Protein AF-A0A550JD69-F1 (afdb_monomer_lite)

Secondary structure (DSSP, 8-state):
-B-TTT-PBPPTT--PPP-S-STTS--EEE-TTT--EEEPPPHHHHHHHHHHHHHTTS--S----

pLDDT: mean 77.58, std 15.71, range [46.5, 96.81]

Organism: NCBI:txid38815

Structure (mmCIF, N/CA/C/O backbone):
data_AF-A0A550JD69-F1
#
_entry.id   AF-A0A550JD69-F1
#
loop_
_atom_site.group_PDB
_atom_site.id
_atom_site.type_symbol
_atom_site.label_atom_id
_atom_site.label_alt_id
_atom_site.label_comp_id
_atom_site.label_asym_id
_atom_site.label_entity_id
_atom_site.label_seq_id
_atom_site.pdbx_PDB_ins_code
_atom_site.Cartn_x
_atom_site.Cartn_y
_atom_site.Cartn_z
_atom_site.occupancy
_atom_site.B_iso_or_equiv
_atom_site.auth_seq_id
_atom_site.auth_comp_id
_atom_site.auth_asym_id
_atom_site.auth_atom_id
_atom_site.pdbx_PDB_model_num
ATOM 1 N N . MET A 1 1 ? -6.775 1.064 4.473 1.00 86.62 1 MET A N 1
ATOM 2 C CA . MET A 1 1 ? -5.895 2.004 5.211 1.00 86.62 1 MET A CA 1
ATOM 3 C C . MET A 1 1 ? -6.234 3.429 4.813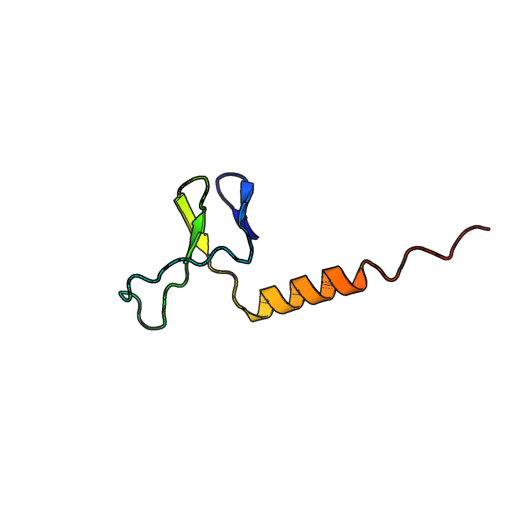 1.00 86.62 1 MET A C 1
ATOM 5 O O . MET A 1 1 ? -6.454 3.663 3.635 1.00 86.62 1 MET A O 1
ATOM 9 N N . LYS A 1 2 ? -6.204 4.404 5.723 1.00 91.62 2 LYS A N 1
ATOM 10 C CA . LYS A 1 2 ? -6.481 5.805 5.366 1.00 91.62 2 LYS A CA 1
ATOM 11 C C . LYS A 1 2 ? -5.321 6.443 4.591 1.00 91.62 2 LYS A C 1
ATOM 13 O O . LYS A 1 2 ? -4.164 6.308 4.984 1.00 91.62 2 LYS A O 1
ATOM 18 N N . CYS A 1 3 ? -5.624 7.156 3.505 1.00 94.12 3 CYS A N 1
ATOM 19 C CA . CYS A 1 3 ? -4.635 7.933 2.762 1.00 94.12 3 CYS A CA 1
ATOM 20 C C . CYS A 1 3 ? -4.160 9.134 3.592 1.00 94.12 3 CYS A C 1
ATOM 22 O O . CYS A 1 3 ? -4.979 9.949 4.017 1.00 94.12 3 CYS A O 1
ATOM 24 N N . GLY A 1 4 ? -2.843 9.287 3.756 1.00 93.75 4 GLY A N 1
ATOM 25 C CA . GLY A 1 4 ? -2.244 10.393 4.516 1.00 93.75 4 GLY A CA 1
ATOM 26 C C . GLY A 1 4 ? -2.377 11.769 3.854 1.00 93.75 4 GLY A C 1
ATOM 27 O O . GLY A 1 4 ? -2.153 12.777 4.511 1.00 93.75 4 GLY A O 1
ATOM 28 N N . PHE A 1 5 ? -2.758 11.814 2.573 1.00 96.56 5 PHE A N 1
ATOM 29 C CA . PHE A 1 5 ? -2.926 13.056 1.818 1.00 96.56 5 PHE A CA 1
ATOM 30 C C . PHE A 1 5 ? -4.396 13.473 1.692 1.00 96.56 5 PHE A C 1
ATOM 32 O O . PHE A 1 5 ? -4.799 14.498 2.225 1.00 96.56 5 PHE A O 1
ATOM 39 N N . CYS A 1 6 ? -5.224 12.670 1.013 1.00 96.81 6 CYS A N 1
ATOM 40 C CA . CYS A 1 6 ? -6.631 13.029 0.777 1.00 96.81 6 CYS A CA 1
ATOM 41 C C . CYS A 1 6 ? -7.592 12.559 1.880 1.00 96.81 6 CYS A C 1
ATOM 43 O O . CYS A 1 6 ? -8.787 12.833 1.805 1.00 96.81 6 CYS A O 1
ATOM 45 N N . GLY A 1 7 ? -7.108 11.793 2.863 1.00 95.31 7 GLY A N 1
ATOM 46 C CA . GLY A 1 7 ? -7.909 11.312 3.988 1.00 95.31 7 GLY A CA 1
ATOM 47 C C . GLY A 1 7 ? -8.948 10.236 3.656 1.00 95.31 7 GLY A C 1
ATOM 48 O O . GLY A 1 7 ? -9.659 9.808 4.559 1.00 95.31 7 GLY A O 1
ATOM 49 N N . ARG A 1 8 ? -9.060 9.777 2.405 1.00 95.81 8 ARG A N 1
ATOM 50 C CA . ARG A 1 8 ? -9.994 8.703 2.026 1.00 95.81 8 ARG A CA 1
ATOM 51 C C . ARG A 1 8 ? -9.479 7.331 2.453 1.00 95.81 8 ARG A C 1
ATOM 53 O O . ARG A 1 8 ? -8.268 7.109 2.499 1.00 95.81 8 ARG A O 1
ATOM 60 N N . GLU A 1 9 ? -10.398 6.413 2.732 1.00 93.81 9 GLU A N 1
ATOM 61 C CA . GLU A 1 9 ? -10.068 5.025 3.054 1.00 93.81 9 GLU A CA 1
ATOM 62 C C . GLU A 1 9 ? -9.651 4.276 1.783 1.00 93.81 9 GLU A C 1
ATOM 64 O O . GLU A 1 9 ? -10.420 4.182 0.834 1.00 93.81 9 GLU A O 1
ATOM 69 N N . ILE A 1 10 ? -8.419 3.771 1.747 1.00 90.81 10 ILE A N 1
ATOM 70 C CA . ILE A 1 10 ? -7.906 2.910 0.677 1.00 90.81 10 ILE A CA 1
ATOM 71 C C . ILE A 1 10 ? -8.404 1.483 0.946 1.00 90.81 10 ILE A C 1
ATOM 73 O O . ILE A 1 10 ? -8.047 0.928 1.999 1.00 90.81 10 ILE A O 1
ATOM 77 N N . PRO A 1 11 ? -9.176 0.880 0.021 1.00 87.50 11 PRO A N 1
ATOM 78 C CA . PRO A 1 11 ? -9.726 -0.460 0.188 1.00 87.50 11 PRO A CA 1
ATOM 79 C C . PRO A 1 11 ? -8.639 -1.511 0.429 1.00 87.50 11 PRO A C 1
ATOM 81 O O . PRO A 1 11 ? -7.541 -1.438 -0.124 1.00 87.50 11 PRO A O 1
ATOM 84 N N . ALA A 1 12 ? -8.931 -2.502 1.270 1.00 81.00 12 ALA A N 1
ATOM 85 C CA . ALA A 1 12 ? -7.994 -3.580 1.580 1.00 81.00 12 ALA A CA 1
ATOM 86 C C . ALA A 1 12 ? -7.702 -4.467 0.352 1.00 81.00 12 ALA A C 1
ATOM 88 O O . ALA A 1 12 ? -6.580 -4.941 0.164 1.00 81.00 12 ALA A O 1
ATOM 89 N N . ASP A 1 13 ? -8.699 -4.669 -0.491 1.00 81.81 13 ASP A N 1
ATOM 90 C CA . ASP A 1 13 ? -8.634 -5.383 -1.762 1.00 81.81 13 ASP A CA 1
ATOM 91 C C . ASP A 1 13 ? -8.060 -4.530 -2.904 1.00 81.81 13 ASP A C 1
ATOM 93 O O . ASP A 1 13 ? -7.977 -5.001 -4.037 1.00 81.81 13 ASP A O 1
ATOM 97 N N . HIS A 1 14 ? -7.611 -3.297 -2.633 1.00 84.19 14 HIS A N 1
ATOM 98 C CA . HIS A 1 14 ? -6.911 -2.500 -3.630 1.00 84.19 14 HIS A CA 1
ATOM 99 C C . HIS A 1 14 ? -5.557 -3.143 -3.969 1.00 84.19 14 HIS A C 1
ATOM 101 O O . HIS A 1 14 ? -4.552 -2.958 -3.277 1.00 84.19 14 HIS A O 1
ATOM 107 N N . VAL A 1 15 ? -5.540 -3.926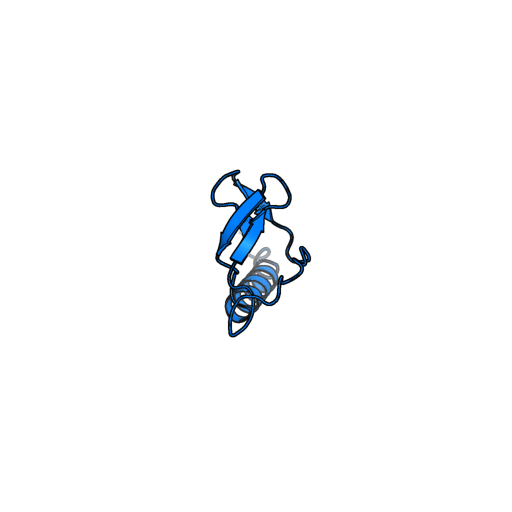 -5.047 1.00 74.69 15 VAL A N 1
ATOM 108 C CA . VAL A 1 15 ? -4.338 -4.562 -5.584 1.00 74.69 15 VAL A CA 1
ATOM 109 C C . VAL A 1 15 ? -3.636 -3.588 -6.523 1.00 74.69 15 VAL A C 1
ATOM 111 O O . VAL A 1 15 ? -4.139 -3.265 -7.597 1.00 74.69 15 VAL A O 1
ATOM 114 N N . GLN A 1 16 ? -2.438 -3.150 -6.141 1.00 78.62 16 GLN A N 1
ATOM 115 C CA . GLN A 1 16 ? -1.551 -2.419 -7.038 1.00 78.62 16 GLN A CA 1
ATOM 116 C C . GLN A 1 16 ? -0.637 -3.392 -7.789 1.00 78.62 16 GLN A C 1
ATOM 118 O O . GLN A 1 16 ? 0.034 -4.229 -7.184 1.00 78.62 16 GLN A O 1
ATOM 123 N N . GLN A 1 17 ? -0.559 -3.235 -9.110 1.00 79.44 17 GLN A N 1
ATOM 124 C CA . GLN A 1 17 ? 0.415 -3.943 -9.939 1.00 79.44 17 GLN A CA 1
ATOM 125 C C . GLN A 1 17 ? 1.829 -3.437 -9.629 1.00 79.44 17 GLN A C 1
ATOM 127 O O . GLN A 1 17 ? 2.096 -2.233 -9.659 1.00 79.44 17 GLN A O 1
ATOM 132 N N . SER A 1 18 ? 2.753 -4.347 -9.317 1.00 80.19 18 SER A N 1
ATOM 133 C CA . SER A 1 18 ? 4.153 -3.978 -9.107 1.00 80.19 18 SER A CA 1
ATOM 134 C C . SER A 1 18 ? 4.852 -3.786 -10.451 1.00 80.19 18 SER A C 1
ATOM 136 O O . SER A 1 18 ? 4.768 -4.664 -11.304 1.00 80.19 18 SER A O 1
ATOM 138 N N . CYS A 1 19 ? 5.618 -2.707 -10.621 1.00 84.81 19 CYS A N 1
ATOM 139 C CA . CYS A 1 19 ? 6.419 -2.490 -11.833 1.00 84.81 19 CYS A CA 1
ATOM 140 C C . CYS A 1 19 ? 7.689 -3.363 -11.911 1.00 84.81 19 CYS A C 1
ATOM 142 O O . CYS A 1 19 ? 8.408 -3.304 -12.899 1.00 84.81 19 CYS A O 1
ATOM 144 N N . GLY A 1 20 ? 8.010 -4.129 -10.860 1.00 85.75 20 GLY A N 1
ATOM 145 C CA . GLY A 1 20 ? 9.179 -5.019 -10.818 1.00 85.75 20 GLY A CA 1
ATOM 146 C C . GLY A 1 20 ? 10.536 -4.334 -10.593 1.00 85.75 20 GLY A C 1
ATOM 147 O O . GLY A 1 20 ? 11.539 -5.021 -10.443 1.00 85.75 20 GLY A O 1
ATOM 148 N N . MET A 1 21 ? 10.587 -3.002 -10.499 1.00 88.12 21 MET A N 1
ATOM 149 C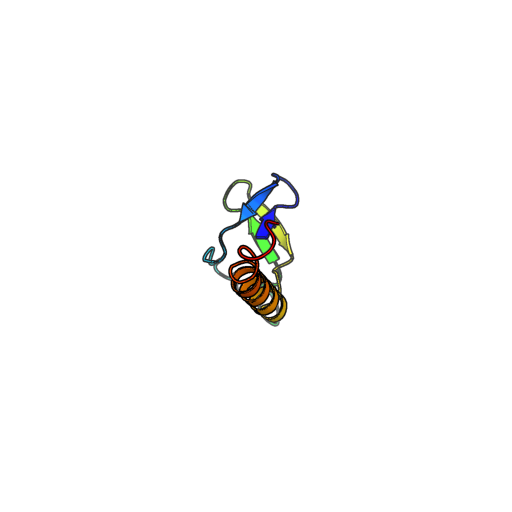 CA . MET A 1 21 ? 11.852 -2.255 -10.393 1.00 88.12 21 MET A CA 1
ATOM 150 C C . MET A 1 21 ? 12.514 -2.322 -9.005 1.00 88.12 21 MET A C 1
ATOM 152 O O . MET A 1 21 ? 13.711 -2.076 -8.870 1.00 88.12 21 MET A O 1
ATOM 156 N N . CYS A 1 22 ? 11.754 -2.626 -7.947 1.00 85.62 22 CYS A N 1
ATOM 157 C CA . CYS A 1 22 ? 12.272 -2.673 -6.579 1.00 85.62 22 CYS A CA 1
ATOM 158 C C . CYS A 1 22 ? 12.698 -4.091 -6.185 1.00 85.62 22 CYS A C 1
ATOM 160 O O . CYS A 1 22 ? 11.889 -5.022 -6.200 1.00 85.62 22 CYS A O 1
ATOM 162 N N . LYS A 1 23 ? 13.941 -4.238 -5.713 1.00 86.19 23 LYS A N 1
ATOM 163 C CA . LYS A 1 23 ? 14.418 -5.478 -5.087 1.00 86.19 23 LYS A CA 1
ATOM 164 C C . LYS A 1 23 ? 13.559 -5.793 -3.853 1.00 86.19 23 LYS A C 1
ATOM 166 O O . LYS A 1 23 ? 13.552 -5.021 -2.897 1.00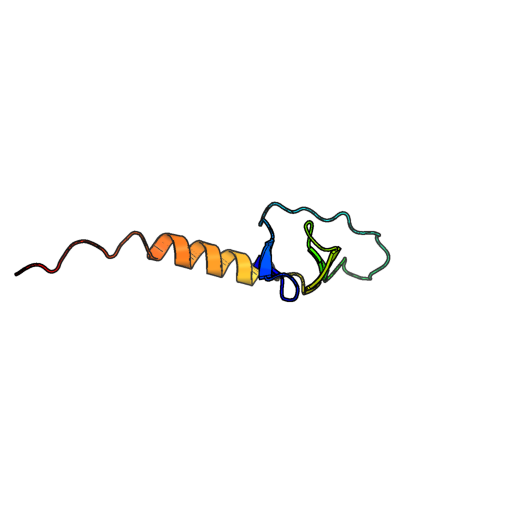 86.19 23 LYS A O 1
ATOM 171 N N . GLY A 1 24 ? 12.838 -6.916 -3.886 1.00 83.06 24 GLY A N 1
ATOM 172 C CA . GLY A 1 24 ? 11.922 -7.333 -2.814 1.00 83.06 24 GLY A CA 1
ATOM 173 C C . GLY A 1 24 ? 10.476 -6.831 -2.946 1.00 83.06 24 GLY A C 1
ATOM 174 O O . GLY A 1 24 ? 9.708 -6.980 -2.001 1.00 83.06 24 GLY A O 1
ATOM 175 N N . GLY A 1 25 ? 10.091 -6.265 -4.096 1.00 84.19 25 GLY A N 1
ATOM 176 C CA . GLY A 1 25 ? 8.718 -5.833 -4.375 1.00 84.19 25 GLY A CA 1
ATOM 177 C C . GLY A 1 25 ? 8.432 -4.372 -4.014 1.00 84.19 25 GLY A C 1
ATOM 178 O O . GLY A 1 25 ? 9.234 -3.684 -3.376 1.00 84.19 25 GLY A O 1
ATOM 179 N N . CYS A 1 26 ? 7.281 -3.865 -4.469 1.00 85.12 26 CYS A N 1
ATOM 180 C CA . CYS A 1 26 ? 6.859 -2.498 -4.169 1.00 85.12 26 CYS A CA 1
ATOM 181 C C . CYS A 1 26 ? 6.500 -2.373 -2.681 1.00 85.12 26 CYS A C 1
ATOM 183 O O . CYS A 1 26 ? 5.680 -3.129 -2.167 1.00 85.12 26 CYS A O 1
ATOM 185 N N . ARG A 1 27 ? 7.098 -1.396 -1.991 1.00 85.69 27 ARG A N 1
ATOM 186 C CA . ARG A 1 27 ? 6.841 -1.104 -0.565 1.00 85.69 27 ARG A CA 1
ATOM 187 C C . ARG A 1 27 ? 5.905 0.090 -0.359 1.00 85.69 27 ARG A C 1
ATOM 189 O O . ARG A 1 27 ? 5.793 0.614 0.747 1.00 85.69 27 ARG A O 1
ATOM 196 N N . LYS A 1 28 ? 5.256 0.537 -1.432 1.00 88.19 28 LYS A N 1
ATOM 197 C CA . LYS A 1 28 ? 4.313 1.655 -1.451 1.00 88.19 28 LYS A CA 1
ATOM 198 C C . LYS A 1 28 ? 2.993 1.213 -2.079 1.00 88.19 28 LYS A C 1
ATOM 200 O O . LYS A 1 28 ? 2.977 0.278 -2.878 1.00 88.19 28 LYS A O 1
ATOM 205 N N . ILE A 1 29 ? 1.920 1.910 -1.726 1.00 89.50 29 ILE A N 1
ATOM 206 C CA . ILE A 1 29 ? 0.595 1.789 -2.332 1.00 89.50 29 ILE A CA 1
ATOM 207 C C . ILE A 1 29 ? 0.105 3.170 -2.779 1.00 89.50 29 ILE A C 1
ATOM 209 O O . ILE A 1 29 ? 0.136 4.129 -2.006 1.00 89.50 29 ILE A O 1
ATOM 213 N N . HIS A 1 30 ? -0.334 3.296 -4.025 1.00 91.25 30 HIS A N 1
ATOM 214 C CA . HIS A 1 30 ? -0.949 4.517 -4.530 1.00 91.25 30 HIS A CA 1
ATOM 215 C C . HIS A 1 30 ? -2.409 4.589 -4.094 1.00 91.25 30 HIS A C 1
ATOM 217 O O . HIS A 1 30 ? -3.142 3.604 -4.127 1.00 91.25 30 HIS A O 1
ATOM 223 N N . CYS A 1 31 ? -2.847 5.777 -3.68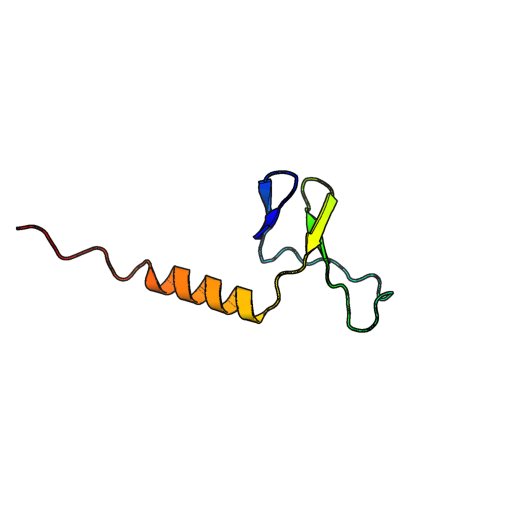8 1.00 93.00 31 CYS A N 1
ATOM 224 C CA . CYS A 1 31 ? -4.255 6.028 -3.425 1.00 93.00 31 CYS A CA 1
ATOM 225 C C . CYS A 1 31 ? -5.042 6.003 -4.750 1.00 93.00 31 CYS A C 1
ATOM 227 O O . CYS A 1 31 ? -4.740 6.822 -5.621 1.00 93.00 31 CYS A O 1
ATOM 229 N N . PRO A 1 32 ? -6.092 5.174 -4.902 1.00 92.75 32 PRO A N 1
ATOM 230 C CA . PRO A 1 32 ? -6.873 5.118 -6.142 1.00 92.75 32 PRO A CA 1
ATOM 231 C C . PRO A 1 32 ? -7.679 6.398 -6.407 1.00 92.75 32 PRO A C 1
ATOM 233 O O . PRO A 1 32 ? -8.152 6.609 -7.517 1.00 92.75 32 PRO A O 1
ATOM 236 N N . TYR A 1 33 ? -7.840 7.259 -5.398 1.00 95.56 33 TYR A N 1
ATOM 237 C CA . TYR A 1 33 ? -8.627 8.488 -5.506 1.00 95.56 33 TYR A CA 1
ATOM 238 C C . TYR A 1 33 ? -7.799 9.725 -5.861 1.00 95.56 33 TYR A C 1
ATOM 240 O O . TYR A 1 33 ? -8.333 10.657 -6.450 1.00 95.56 33 TYR A O 1
ATOM 248 N N . CYS A 1 34 ? -6.525 9.778 -5.460 1.00 95.69 34 CYS A N 1
ATOM 249 C CA . CYS A 1 34 ? -5.684 10.968 -5.649 1.00 95.69 34 CYS A CA 1
ATOM 250 C C . CYS A 1 34 ? -4.260 10.675 -6.144 1.00 95.69 34 CYS A C 1
ATOM 252 O O . CYS A 1 34 ? -3.474 11.602 -6.302 1.00 95.69 34 CYS A O 1
ATOM 254 N N . GLY A 1 35 ? -3.891 9.404 -6.328 1.00 92.69 35 GLY A N 1
ATOM 255 C CA . GLY A 1 35 ? -2.572 8.977 -6.808 1.00 92.69 35 GLY A CA 1
ATOM 256 C C . GLY A 1 35 ? -1.434 9.055 -5.783 1.00 92.69 35 GLY A C 1
ATOM 257 O O . GLY A 1 35 ? -0.356 8.515 -6.033 1.00 92.69 35 GLY A O 1
ATOM 258 N N . HIS A 1 36 ? -1.653 9.676 -4.619 1.00 94.94 36 HIS A N 1
ATOM 259 C CA . HIS A 1 36 ? -0.602 9.860 -3.616 1.00 94.94 36 HIS A CA 1
ATOM 260 C C . HIS A 1 36 ? 0.016 8.527 -3.170 1.00 94.94 36 HIS A C 1
ATOM 262 O O . HIS A 1 36 ? -0.698 7.554 -2.912 1.00 94.94 36 HIS A O 1
ATOM 268 N N . GLU A 1 37 ? 1.341 8.503 -3.050 1.00 92.25 37 GLU A N 1
ATOM 269 C CA . GLU A 1 37 ? 2.110 7.362 -2.561 1.00 92.25 37 GLU A CA 1
ATOM 270 C C . GLU A 1 37 ? 1.994 7.240 -1.042 1.00 92.25 37 GLU A C 1
ATOM 272 O O . GLU A 1 37 ? 2.451 8.100 -0.298 1.00 92.25 37 GLU A O 1
ATOM 277 N N . ASN A 1 38 ? 1.423 6.140 -0.566 1.00 91.81 38 ASN A N 1
ATOM 278 C CA . ASN A 1 38 ? 1.339 5.821 0.853 1.00 91.81 38 ASN A CA 1
ATOM 279 C C . ASN A 1 38 ? 2.279 4.640 1.161 1.00 91.81 38 ASN A C 1
ATOM 281 O O . ASN A 1 38 ? 2.506 3.791 0.293 1.00 91.81 38 ASN A O 1
ATOM 285 N N . PRO A 1 39 ? 2.843 4.543 2.376 1.00 88.50 39 PRO A N 1
ATOM 286 C CA . PRO A 1 39 ? 3.627 3.376 2.769 1.00 88.50 39 PRO A CA 1
ATOM 287 C C . PRO A 1 39 ? 2.740 2.126 2.765 1.00 88.50 39 PRO A C 1
ATOM 289 O O . PRO A 1 39 ? 1.633 2.145 3.305 1.00 88.50 39 PRO A O 1
ATOM 292 N N . ALA A 1 40 ? 3.210 1.030 2.165 1.00 84.19 40 ALA A N 1
ATOM 293 C CA . ALA A 1 40 ? 2.458 -0.218 2.189 1.00 84.19 40 ALA A CA 1
ATOM 294 C C . ALA A 1 40 ? 2.338 -0.714 3.635 1.00 84.19 40 ALA A C 1
ATOM 296 O O . ALA A 1 40 ? 3.338 -0.832 4.348 1.00 84.19 40 ALA A O 1
ATOM 297 N N . THR A 1 41 ? 1.117 -1.016 4.078 1.00 78.19 41 THR A N 1
ATOM 298 C CA . THR A 1 41 ? 0.911 -1.601 5.404 1.00 78.19 41 THR A CA 1
ATOM 299 C C . THR A 1 41 ? 1.390 -3.054 5.380 1.00 78.19 41 THR A C 1
ATOM 301 O O . THR A 1 41 ? 0.861 -3.853 4.601 1.00 78.19 41 THR A O 1
ATOM 304 N N . PRO A 1 42 ? 2.379 -3.439 6.204 1.00 72.75 42 PRO A N 1
ATOM 305 C CA . PRO A 1 42 ? 2.871 -4.808 6.213 1.00 72.75 42 PRO A CA 1
ATOM 306 C C . PRO A 1 42 ? 1.779 -5.791 6.657 1.00 72.75 42 PRO A C 1
ATOM 308 O O . PRO A 1 42 ? 0.942 -5.485 7.509 1.00 72.75 42 PRO A O 1
ATOM 311 N N . ALA A 1 43 ? 1.801 -7.000 6.089 1.00 70.69 43 ALA A N 1
ATOM 312 C CA . ALA A 1 43 ? 0.738 -7.998 6.249 1.00 70.69 43 ALA A CA 1
ATOM 313 C C . ALA A 1 43 ? 0.436 -8.362 7.716 1.00 70.69 43 ALA A C 1
ATOM 315 O O . ALA A 1 43 ? -0.710 -8.654 8.057 1.00 70.69 43 ALA A O 1
ATOM 316 N N . TYR A 1 44 ? 1.433 -8.300 8.604 1.00 69.06 44 TYR A N 1
ATOM 317 C CA . TYR A 1 44 ? 1.234 -8.579 10.029 1.00 69.06 44 TYR A CA 1
ATOM 318 C C . TYR A 1 44 ? 0.355 -7.526 10.726 1.00 69.06 44 TYR A C 1
ATOM 320 O O . TYR A 1 44 ? -0.426 -7.882 11.606 1.00 69.06 44 TYR A O 1
ATOM 328 N N . LEU A 1 45 ? 0.425 -6.251 10.313 1.00 73.56 45 LEU A N 1
ATOM 329 C CA . LEU A 1 45 ? -0.438 -5.194 10.856 1.00 73.56 45 LEU A CA 1
ATOM 330 C C . LEU A 1 45 ? -1.882 -5.354 10.382 1.00 73.56 45 LEU A C 1
ATOM 332 O O . LEU A 1 45 ? -2.804 -5.068 11.142 1.00 73.56 45 LEU A O 1
ATOM 336 N N . ARG A 1 46 ? -2.085 -5.867 9.162 1.00 68.75 46 ARG A N 1
ATOM 337 C CA . ARG A 1 46 ? -3.424 -6.150 8.622 1.00 68.75 46 ARG A CA 1
ATOM 338 C C . ARG A 1 46 ? -4.140 -7.208 9.467 1.00 68.75 46 ARG A C 1
ATOM 340 O O . ARG A 1 46 ? -5.246 -6.961 9.931 1.00 68.75 46 ARG A O 1
ATOM 347 N N . ARG A 1 47 ? -3.443 -8.299 9.810 1.00 68.56 47 ARG A N 1
ATOM 348 C CA . ARG A 1 47 ? -3.962 -9.355 10.704 1.00 68.56 47 ARG A CA 1
ATOM 349 C C . ARG A 1 47 ? -4.311 -8.857 12.108 1.00 68.56 47 ARG A C 1
ATOM 351 O O . ARG A 1 47 ? -5.193 -9.411 12.758 1.00 68.56 47 ARG A O 1
ATOM 358 N N . LEU A 1 48 ? -3.599 -7.848 12.617 1.00 68.88 48 LEU A N 1
ATOM 359 C CA . LEU A 1 48 ? -3.899 -7.267 13.928 1.00 68.88 48 LEU A CA 1
ATOM 360 C C . LEU A 1 48 ? -5.149 -6.378 13.886 1.00 68.88 48 LEU A C 1
ATOM 362 O O . LEU A 1 48 ? -5.906 -6.367 14.853 1.00 68.88 48 LEU A O 1
ATOM 366 N N . ALA A 1 49 ? -5.373 -5.662 12.781 1.00 68.94 49 ALA A N 1
ATOM 367 C CA . ALA A 1 49 ? -6.592 -4.884 12.574 1.00 68.94 49 ALA A CA 1
ATOM 368 C C . ALA A 1 49 ? -7.826 -5.799 12.481 1.00 68.94 49 ALA A C 1
ATOM 370 O O . ALA A 1 49 ? -8.788 -5.586 13.210 1.00 68.94 49 ALA A O 1
ATOM 371 N N . GLU A 1 50 ? -7.744 -6.887 11.708 1.00 65.88 50 GLU A N 1
ATOM 372 C CA . GLU A 1 50 ? -8.823 -7.883 11.573 1.00 65.88 50 GLU A CA 1
ATOM 373 C C . GLU A 1 50 ? -9.223 -8.507 12.924 1.00 65.88 50 GLU A C 1
ATOM 375 O O . GLU A 1 50 ? -10.402 -8.698 13.214 1.00 65.88 50 GLU A O 1
ATOM 380 N N . LYS A 1 51 ? -8.249 -8.772 13.807 1.00 64.19 51 LYS A N 1
ATOM 381 C CA . LYS A 1 51 ? -8.520 -9.299 15.157 1.00 64.19 51 LYS A CA 1
ATOM 382 C C . LYS A 1 51 ? -9.189 -8.291 16.093 1.00 64.19 51 LYS A C 1
ATOM 384 O O . LYS A 1 51 ? -9.894 -8.707 17.009 1.00 64.19 51 LYS A O 1
ATOM 389 N N . LYS A 1 52 ? -8.945 -6.988 15.917 1.00 60.06 52 LYS A N 1
ATOM 390 C CA . LYS A 1 52 ? -9.590 -5.948 16.732 1.00 60.06 52 LYS A CA 1
ATOM 391 C C . LYS A 1 52 ? -11.062 -5.793 16.362 1.00 60.06 52 LYS A C 1
ATOM 393 O O . LYS A 1 52 ? -11.883 -5.733 17.268 1.00 60.06 52 LYS A O 1
ATOM 398 N N . GLU A 1 53 ? -11.376 -5.831 15.069 1.00 58.75 53 GLU A N 1
ATOM 399 C CA . GLU A 1 53 ? -12.750 -5.787 14.545 1.00 58.75 53 GLU A CA 1
ATOM 400 C C . GLU A 1 53 ? -13.588 -6.970 15.075 1.00 58.75 53 GLU A C 1
ATOM 402 O O . GLU A 1 53 ? -14.722 -6.792 15.517 1.00 58.75 53 GLU A O 1
ATOM 407 N N . ALA A 1 54 ? -12.991 -8.169 15.142 1.00 58.84 54 ALA A N 1
ATOM 408 C CA . ALA A 1 54 ? -13.646 -9.365 15.681 1.00 58.84 54 ALA A CA 1
ATOM 409 C C . ALA A 1 54 ? -13.913 -9.300 17.200 1.00 58.84 54 ALA A C 1
ATOM 411 O O . ALA A 1 54 ? -14.853 -9.925 17.683 1.00 58.84 54 ALA A O 1
ATOM 412 N N . LYS A 1 55 ? -13.107 -8.548 17.965 1.00 51.38 55 LYS A N 1
ATOM 413 C CA . LYS A 1 55 ? -13.265 -8.406 19.426 1.00 51.38 55 LYS A CA 1
ATOM 414 C C . LYS A 1 55 ? -14.212 -7.261 19.818 1.00 51.38 55 LYS A C 1
ATOM 416 O O . LYS A 1 55 ? -14.742 -7.266 20.925 1.00 51.38 55 LYS A O 1
ATOM 421 N N . SER A 1 56 ? -14.458 -6.296 18.930 1.00 53.41 56 SER A N 1
ATOM 422 C CA . SER A 1 56 ? -15.411 -5.200 19.172 1.00 53.41 56 SER A CA 1
ATOM 423 C C . SER A 1 56 ? -16.887 -5.607 19.089 1.00 53.41 56 SER A C 1
ATOM 425 O O . SER A 1 56 ? -17.737 -4.821 19.486 1.00 53.41 56 SER A O 1
ATOM 427 N N . GLN A 1 57 ? -17.203 -6.818 18.621 1.00 52.84 57 GLN A N 1
ATOM 428 C CA . GLN A 1 57 ? -18.580 -7.329 18.540 1.00 52.84 57 GLN A CA 1
ATOM 429 C C . GLN A 1 57 ? -18.988 -8.223 19.729 1.00 52.84 57 GLN A C 1
ATOM 431 O O . GLN A 1 57 ? -20.067 -8.798 19.701 1.00 52.84 57 GLN A O 1
ATOM 436 N N . THR A 1 58 ? -18.151 -8.365 20.768 1.00 50.22 58 THR A N 1
ATOM 437 C CA . THR A 1 58 ? -18.417 -9.267 21.916 1.00 50.22 58 THR A CA 1
ATOM 438 C C . THR A 1 58 ? -18.542 -8.562 23.273 1.00 50.22 58 THR A C 1
ATOM 440 O O . THR A 1 58 ? -18.532 -9.227 24.300 1.00 50.22 58 THR A O 1
ATOM 443 N N . HIS A 1 59 ? -18.645 -7.230 23.307 1.00 48.12 59 HIS A N 1
ATOM 444 C CA . HIS A 1 59 ? -18.903 -6.474 24.541 1.00 48.12 59 HIS A CA 1
ATOM 445 C C . HIS A 1 59 ? -19.904 -5.334 24.282 1.00 48.12 59 HIS A C 1
ATOM 447 O O . HIS A 1 59 ? -19.540 -4.161 24.227 1.00 48.12 59 HIS A O 1
ATOM 453 N N . GLN A 1 60 ? -21.165 -5.697 24.087 1.00 49.88 60 GLN A N 1
ATOM 454 C CA . GLN A 1 60 ? -22.352 -4.875 24.335 1.00 49.88 60 GLN A CA 1
ATOM 455 C C . GLN A 1 60 ? -23.434 -5.882 24.746 1.00 49.88 60 GLN A C 1
ATOM 457 O O . GLN A 1 60 ? -23.589 -6.857 24.023 1.00 49.88 60 GLN A O 1
ATOM 462 N N . GLU A 1 61 ? -24.106 -5.649 25.882 1.00 51.41 61 GLU A N 1
ATOM 463 C CA . GLU A 1 61 ? -24.751 -6.641 26.782 1.00 51.41 61 GLU A CA 1
ATOM 464 C C . GLU A 1 61 ? -23.667 -7.247 27.705 1.00 51.41 61 GLU A C 1
ATOM 466 O O . GLU A 1 61 ? -22.772 -7.934 27.236 1.00 51.41 61 GLU A O 1
ATOM 471 N N . ASP A 1 62 ? -23.489 -6.879 28.976 1.00 51.38 62 ASP A N 1
ATOM 472 C CA . ASP A 1 62 ? -24.446 -6.629 30.052 1.00 51.38 62 ASP A CA 1
ATOM 473 C C . ASP A 1 62 ? -23.920 -5.529 31.000 1.00 51.38 62 ASP A C 1
ATOM 475 O O . ASP A 1 62 ? -22.855 -5.694 31.589 1.00 51.38 62 ASP A O 1
ATOM 479 N N . ASP A 1 63 ? -24.647 -4.418 31.155 1.00 48.53 63 ASP A N 1
ATOM 480 C CA . ASP A 1 63 ? -2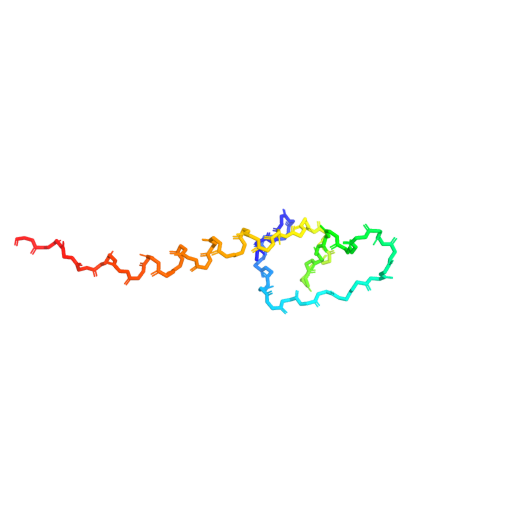4.735 -3.668 32.424 1.00 48.53 63 ASP A CA 1
ATOM 481 C C . ASP A 1 63 ? -25.906 -2.674 32.309 1.00 48.53 63 ASP A C 1
ATOM 483 O O . ASP A 1 63 ? -25.777 -1.553 31.805 1.00 48.53 63 ASP A O 1
ATOM 487 N N . HIS A 1 64 ? -27.101 -3.132 32.684 1.00 46.50 64 HIS A N 1
ATOM 488 C CA . HIS A 1 64 ? -28.208 -2.263 33.076 1.00 46.50 64 HIS A CA 1
ATOM 489 C C . HIS A 1 64 ? -28.883 -2.858 34.314 1.00 46.50 64 HIS A C 1
ATOM 491 O O . HIS A 1 64 ? -29.743 -3.725 34.196 1.00 46.50 64 HIS A O 1
ATOM 497 N N . SER A 1 65 ? -28.485 -2.272 35.446 1.00 50.50 65 SER A N 1
ATOM 498 C CA . SER A 1 65 ? -29.215 -2.070 36.705 1.00 50.50 65 SER A CA 1
ATOM 499 C C . SER A 1 65 ? -29.522 -3.240 37.636 1.00 50.50 65 SER A C 1
ATOM 501 O O . SER A 1 65 ? -29.890 -4.344 37.195 1.00 50.50 65 SER A O 1
#

Foldseek 3Di:
DADPPPRDDADPPPDDDWPPPDDVTDQWDARPVPRDTDGRDDPVVVVVVVVVVVVVVPPDDDDDD

Radius of gyration: 16.71 Å; chains: 1; bounding box: 44×22×48 Å

Sequence (65 aa):
MKCGFCGREIPADHVQQSCGMCKGGCRKIHCPYCGHENPATPAYLRRLAEKKEAKSQTHQEDDHS